Protein AF-A0A844NWM7-F1 (afdb_monomer)

Secondary structure (DSSP, 8-state):
---------S--SEE-HHHHHHHHTT-GGGHHHHHHH-S-SS---SS--STTHHHHHHHHHHHHHHHHTTSS-EEETTEEE--GGGTT-TTEEEEHHHHHHHHHHH-TT---TTTS-HHHHHS-TT--HHHHHHHHHHHH--

Structure (mmCIF, N/CA/C/O backbone):
data_AF-A0A844NWM7-F1
#
_entry.id   AF-A0A844NWM7-F1
#
loop_
_atom_site.group_PDB
_atom_site.id
_atom_site.type_symbol
_atom_site.label_atom_id
_atom_site.label_alt_id
_atom_site.label_comp_id
_atom_site.label_asym_id
_atom_site.label_entity_id
_atom_site.label_seq_id
_atom_site.pdbx_PDB_ins_code
_atom_site.Cartn_x
_atom_site.Cartn_y
_atom_site.Cartn_z
_atom_site.occupancy
_atom_site.B_iso_or_equiv
_atom_site.auth_seq_id
_atom_site.auth_comp_id
_atom_site.auth_asym_id
_atom_site.auth_atom_id
_atom_site.pdbx_PDB_model_num
ATOM 1 N N . MET A 1 1 ? -5.773 23.616 -23.349 1.00 40.94 1 MET A N 1
ATOM 2 C CA . MET A 1 1 ? -6.684 22.708 -22.620 1.00 40.94 1 MET A CA 1
ATOM 3 C C . MET A 1 1 ? -6.369 21.279 -23.025 1.00 40.94 1 MET A C 1
ATOM 5 O O . MET A 1 1 ? -6.814 20.881 -24.087 1.00 40.94 1 MET A O 1
ATOM 9 N N . HIS A 1 2 ? -5.594 20.533 -22.239 1.00 38.06 2 HIS A N 1
ATOM 10 C CA . HIS A 1 2 ? -5.500 19.069 -22.339 1.00 38.06 2 HIS A CA 1
ATOM 11 C C . HIS A 1 2 ? -5.519 18.531 -20.909 1.00 38.06 2 HIS A C 1
ATOM 13 O O . HIS A 1 2 ? -4.489 18.308 -20.280 1.00 38.06 2 HIS A O 1
ATOM 19 N N . GLU A 1 3 ? -6.726 18.431 -20.363 1.00 39.62 3 GLU A N 1
ATOM 20 C CA . GLU A 1 3 ? -6.974 17.770 -19.091 1.00 39.62 3 GLU A CA 1
ATOM 21 C C . GLU A 1 3 ? -7.033 16.266 -19.387 1.00 39.62 3 GLU A C 1
ATOM 23 O O . GLU A 1 3 ? -8.096 15.703 -19.636 1.00 39.62 3 GLU A O 1
ATOM 28 N N . ASN A 1 4 ? -5.867 15.614 -19.449 1.00 42.03 4 ASN A N 1
ATOM 29 C CA . ASN A 1 4 ? -5.801 14.154 -19.455 1.00 42.03 4 ASN A CA 1
ATOM 30 C C . ASN A 1 4 ? -6.190 13.679 -18.055 1.00 42.03 4 ASN A C 1
ATOM 32 O O . ASN A 1 4 ? -5.354 13.479 -17.171 1.00 42.03 4 ASN A O 1
ATOM 36 N N . LYS A 1 5 ? -7.497 13.563 -17.837 1.00 48.47 5 LYS A N 1
ATOM 37 C CA . LYS A 1 5 ? -8.069 12.952 -16.649 1.00 48.47 5 LYS A CA 1
ATOM 38 C C . LYS A 1 5 ? -7.779 11.454 -16.736 1.00 48.47 5 LYS A C 1
ATOM 40 O O . LYS A 1 5 ? -8.555 10.677 -17.280 1.00 48.47 5 LYS A O 1
ATOM 45 N N . ASN A 1 6 ? -6.602 11.054 -16.258 1.00 54.41 6 ASN A N 1
ATOM 46 C CA . ASN A 1 6 ? -6.332 9.663 -15.920 1.00 54.41 6 ASN A CA 1
ATOM 47 C C . ASN A 1 6 ? -7.282 9.289 -14.774 1.00 54.41 6 ASN A C 1
ATOM 49 O O . ASN A 1 6 ? -6.920 9.407 -13.604 1.00 54.41 6 ASN A O 1
ATOM 53 N N . ASP A 1 7 ? -8.504 8.864 -15.099 1.00 66.50 7 ASP A N 1
ATOM 54 C CA . ASP A 1 7 ? -9.472 8.308 -14.146 1.00 66.50 7 ASP A CA 1
ATOM 55 C C . ASP A 1 7 ? -9.053 6.876 -13.763 1.00 66.50 7 ASP A C 1
ATOM 57 O O . ASP A 1 7 ? -9.796 5.904 -13.897 1.00 66.50 7 ASP A O 1
ATOM 61 N N . ALA A 1 8 ? -7.811 6.724 -13.292 1.00 71.38 8 ALA A N 1
ATOM 62 C CA . ALA A 1 8 ? -7.383 5.493 -12.654 1.00 71.38 8 ALA A CA 1
ATOM 63 C C . ALA A 1 8 ? -8.275 5.268 -11.423 1.00 71.38 8 ALA A C 1
ATOM 65 O O . ALA A 1 8 ? -8.454 6.191 -10.616 1.00 71.38 8 ALA A O 1
ATOM 66 N N . PRO A 1 9 ? -8.831 4.058 -11.237 1.00 83.69 9 PRO A N 1
ATOM 67 C CA . PRO A 1 9 ? -9.704 3.801 -10.109 1.00 83.69 9 PRO A CA 1
ATOM 68 C C . PRO A 1 9 ? -8.940 4.050 -8.807 1.00 83.69 9 PRO A C 1
ATOM 70 O O . PRO A 1 9 ? -7.775 3.652 -8.645 1.00 83.69 9 PRO A O 1
ATOM 73 N N . THR A 1 10 ? -9.607 4.735 -7.874 1.00 88.56 10 THR A N 1
ATOM 74 C CA . THR A 1 10 ? -9.015 5.076 -6.578 1.00 88.56 10 THR A CA 1
ATOM 75 C C . THR A 1 10 ? -8.614 3.803 -5.838 1.00 88.56 10 THR A C 1
ATOM 77 O O . THR A 1 10 ? -7.488 3.718 -5.356 1.00 88.56 10 THR A O 1
ATOM 80 N N . SER A 1 11 ? -9.483 2.789 -5.826 1.00 95.06 11 SER A N 1
ATOM 81 C CA . SER A 1 11 ? -9.240 1.479 -5.223 1.00 95.06 11 SER A CA 1
ATOM 82 C C . SER A 1 11 ? -9.189 0.358 -6.269 1.00 95.06 11 SER A C 1
ATOM 84 O O . SER A 1 11 ? -9.820 0.421 -7.320 1.00 95.06 11 SER A O 1
ATOM 86 N N . LYS A 1 12 ? -8.426 -0.693 -5.964 1.00 96.38 12 LYS A N 1
ATOM 87 C CA . LYS A 1 12 ? -8.327 -1.953 -6.713 1.00 96.38 12 LYS A CA 1
ATOM 88 C C . LYS A 1 12 ? -8.510 -3.127 -5.746 1.00 96.38 12 LYS A C 1
ATOM 90 O O . LYS A 1 12 ? -8.458 -2.940 -4.530 1.00 96.38 12 LYS A O 1
ATOM 95 N N . VAL A 1 13 ? -8.694 -4.337 -6.275 1.00 97.50 13 VAL A N 1
ATOM 96 C CA . VAL A 1 13 ? -8.782 -5.580 -5.478 1.00 97.50 13 VAL A CA 1
ATOM 97 C C . VAL A 1 13 ? -7.417 -6.061 -4.965 1.00 97.50 13 VAL A C 1
ATOM 99 O O . VAL A 1 13 ? -7.334 -6.708 -3.919 1.00 97.50 13 VAL A O 1
ATOM 102 N N . PHE A 1 14 ? -6.342 -5.695 -5.660 1.00 97.75 14 PHE A N 1
ATOM 103 C CA . PHE A 1 14 ? -4.949 -5.870 -5.262 1.00 97.75 14 PHE A CA 1
ATOM 104 C C . PHE A 1 14 ? -4.090 -4.773 -5.902 1.00 97.75 14 PHE A C 1
ATOM 106 O O . PHE A 1 14 ? -4.529 -4.100 -6.836 1.00 97.75 14 PHE A O 1
ATOM 113 N N . TYR A 1 15 ? -2.874 -4.601 -5.397 1.00 97.44 15 TYR A N 1
ATOM 114 C CA . TYR A 1 15 ? -1.937 -3.568 -5.831 1.00 97.44 15 TYR A CA 1
ATOM 115 C C . TYR A 1 15 ? -0.535 -4.150 -5.940 1.00 97.44 15 TYR A C 1
ATOM 117 O O . TYR A 1 15 ? -0.157 -4.973 -5.107 1.00 97.44 15 TYR A O 1
ATOM 125 N N . ARG A 1 16 ? 0.267 -3.672 -6.894 1.00 96.06 16 ARG A N 1
ATOM 126 C CA . ARG A 1 16 ? 1.729 -3.772 -6.748 1.00 96.06 16 ARG A CA 1
ATOM 127 C C . ARG A 1 16 ? 2.174 -2.874 -5.583 1.00 96.06 16 ARG A C 1
ATOM 129 O O . ARG A 1 16 ? 1.530 -1.840 -5.382 1.00 96.06 16 ARG A O 1
ATOM 136 N N . PRO A 1 17 ? 3.256 -3.189 -4.843 1.00 96.75 17 PRO A N 1
ATOM 137 C CA . PRO A 1 17 ? 3.722 -2.352 -3.733 1.00 96.75 17 PRO A CA 1
ATOM 138 C C . PRO A 1 17 ? 3.832 -0.872 -4.104 1.00 96.75 17 PRO A C 1
ATOM 140 O O . PRO A 1 17 ? 3.248 -0.026 -3.435 1.00 96.75 17 PRO A O 1
ATOM 143 N N . ILE A 1 18 ? 4.449 -0.565 -5.249 1.00 95.25 18 ILE A N 1
ATOM 144 C CA . ILE A 1 18 ? 4.578 0.813 -5.731 1.00 95.25 18 ILE A CA 1
ATOM 145 C C . ILE A 1 18 ? 3.227 1.500 -5.995 1.00 95.25 18 ILE A C 1
ATOM 147 O O . ILE A 1 18 ? 3.053 2.673 -5.676 1.00 95.25 18 ILE A O 1
ATOM 151 N N . GLU A 1 19 ? 2.232 0.782 -6.517 1.00 95.81 19 GLU A N 1
ATOM 152 C CA . GLU A 1 19 ? 0.898 1.341 -6.769 1.00 95.81 19 GLU A CA 1
ATOM 153 C C . GLU A 1 19 ? 0.156 1.675 -5.471 1.00 95.81 19 GLU A C 1
ATOM 155 O O . GLU A 1 19 ? -0.596 2.656 -5.423 1.00 95.81 19 GLU A O 1
ATOM 160 N N . ALA A 1 20 ? 0.350 0.856 -4.434 1.00 97.50 20 ALA A N 1
ATOM 161 C CA . ALA A 1 20 ? -0.167 1.112 -3.096 1.00 97.50 20 ALA A CA 1
ATOM 162 C C . ALA A 1 20 ? 0.557 2.300 -2.449 1.00 97.50 20 ALA A C 1
ATOM 164 O O . ALA A 1 20 ? -0.111 3.176 -1.903 1.00 97.50 20 ALA A O 1
ATOM 165 N N . SER A 1 21 ? 1.885 2.392 -2.581 1.00 96.62 21 SER A N 1
ATOM 166 C CA . SER A 1 21 ? 2.676 3.525 -2.085 1.00 96.62 21 SER A CA 1
ATOM 167 C C . SER A 1 21 ? 2.260 4.851 -2.715 1.00 96.62 21 SER A C 1
ATOM 169 O O . SER A 1 21 ? 2.063 5.827 -1.999 1.00 96.62 21 SER A O 1
ATOM 171 N N . ILE A 1 22 ? 2.063 4.892 -4.039 1.00 95.31 22 ILE A N 1
ATOM 172 C CA . ILE A 1 22 ? 1.595 6.090 -4.756 1.00 95.31 22 ILE A CA 1
ATOM 173 C C . ILE A 1 22 ? 0.238 6.549 -4.209 1.00 95.31 22 ILE A C 1
ATOM 175 O O . ILE A 1 22 ? 0.027 7.739 -3.972 1.00 95.31 22 ILE A O 1
ATOM 179 N N . ARG A 1 23 ? -0.690 5.612 -3.975 1.00 96.69 23 ARG A N 1
ATOM 180 C CA . ARG A 1 23 ? -2.018 5.919 -3.422 1.00 96.69 23 ARG A CA 1
ATOM 181 C C . ARG A 1 23 ? -1.952 6.346 -1.957 1.00 96.69 23 ARG A C 1
ATOM 183 O O . ARG A 1 23 ? -2.681 7.256 -1.568 1.00 96.69 23 ARG A O 1
ATOM 190 N N . TRP A 1 24 ? -1.073 5.735 -1.167 1.00 97.00 24 TRP A N 1
ATOM 191 C CA . TRP A 1 24 ? -0.846 6.097 0.232 1.00 97.00 24 TRP A CA 1
ATOM 192 C C . TRP A 1 24 ? -0.246 7.503 0.353 1.00 97.00 24 TRP A C 1
ATOM 194 O O . TRP A 1 24 ? -0.781 8.332 1.086 1.00 97.00 24 TRP A O 1
ATOM 204 N N . ALA A 1 25 ? 0.759 7.826 -0.460 1.00 95.38 25 ALA A N 1
ATOM 205 C CA . ALA A 1 25 ? 1.374 9.151 -0.518 1.00 95.38 25 ALA A CA 1
ATOM 206 C C . ALA A 1 25 ? 0.473 10.223 -1.171 1.00 95.38 25 ALA A C 1
ATOM 208 O O . ALA A 1 25 ? 0.838 11.395 -1.222 1.00 95.38 25 ALA A O 1
ATOM 209 N N . GLY A 1 26 ? -0.712 9.866 -1.683 1.00 93.62 26 GLY A N 1
ATOM 210 C CA . GLY A 1 26 ? -1.619 10.810 -2.344 1.00 93.62 26 GLY A CA 1
ATOM 211 C C . GLY A 1 26 ? -1.108 11.315 -3.700 1.00 93.62 26 GLY A C 1
ATOM 212 O O . GLY A 1 26 ? -1.481 12.402 -4.134 1.00 93.62 26 GLY A O 1
ATOM 213 N N . LEU A 1 27 ? -0.271 10.530 -4.379 1.00 94.12 27 LEU A N 1
ATOM 214 C CA . LEU A 1 27 ? 0.408 10.886 -5.629 1.00 94.12 27 LEU A CA 1
ATOM 215 C C . LEU A 1 27 ? -0.240 10.265 -6.872 1.00 94.12 27 LEU A C 1
ATOM 217 O O . LEU A 1 27 ? 0.398 10.169 -7.914 1.00 94.12 27 LEU A O 1
ATOM 221 N N . LEU A 1 28 ? -1.516 9.871 -6.801 1.00 92.81 28 LEU A N 1
ATOM 222 C CA . LEU A 1 28 ? -2.212 9.193 -7.906 1.00 92.81 28 LEU A CA 1
ATOM 223 C C . LEU A 1 28 ? -2.160 9.983 -9.230 1.00 92.81 28 LEU A C 1
ATOM 225 O O . LEU A 1 28 ? -2.035 9.390 -10.295 1.00 92.81 28 LEU A O 1
ATOM 229 N N . ARG A 1 29 ? -2.166 11.323 -9.172 1.00 90.88 29 ARG A N 1
ATOM 230 C CA . ARG A 1 29 ? -2.028 12.193 -10.358 1.00 90.88 29 ARG A CA 1
ATOM 231 C C . ARG A 1 29 ? -0.678 12.056 -11.076 1.00 90.88 29 ARG A C 1
ATOM 233 O O . ARG A 1 29 ? -0.598 12.355 -12.260 1.00 90.88 29 ARG A O 1
ATOM 240 N N . TYR A 1 30 ? 0.354 11.595 -10.372 1.00 90.25 30 TYR A N 1
ATOM 241 C CA . TYR A 1 30 ? 1.716 11.410 -10.876 1.00 90.25 30 TYR A CA 1
ATOM 242 C C . TYR A 1 30 ? 2.036 9.934 -11.163 1.00 90.25 30 TYR A C 1
ATOM 244 O O . TYR A 1 30 ? 3.180 9.622 -11.480 1.00 90.25 30 TYR A O 1
ATOM 252 N N . GLU A 1 31 ? 1.053 9.022 -11.068 1.00 91.00 31 GLU A N 1
ATOM 253 C CA . GLU A 1 31 ? 1.268 7.568 -11.170 1.00 91.00 31 GLU A CA 1
ATOM 254 C C . GLU A 1 31 ? 2.047 7.191 -12.437 1.00 91.00 31 GLU 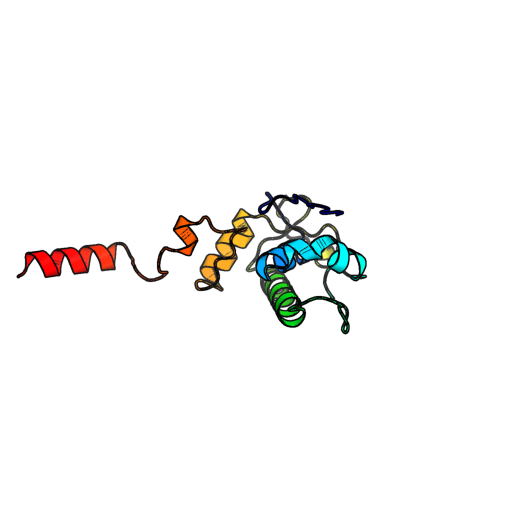A C 1
ATOM 256 O O . GLU A 1 31 ? 3.050 6.493 -12.347 1.00 91.00 31 GLU A O 1
ATOM 261 N N . GLN A 1 32 ? 1.655 7.709 -13.604 1.00 90.12 32 GLN A N 1
ATOM 262 C CA . GLN A 1 32 ? 2.331 7.401 -14.871 1.00 90.12 32 GLN A CA 1
ATOM 263 C C . GLN A 1 32 ? 3.782 7.893 -14.920 1.00 90.12 32 GLN A C 1
ATOM 265 O O . GLN A 1 32 ? 4.652 7.149 -15.362 1.00 90.12 32 GLN A O 1
ATOM 270 N N . VAL A 1 33 ? 4.050 9.114 -14.446 1.00 89.75 33 VAL A N 1
ATOM 271 C CA . VAL A 1 33 ? 5.406 9.689 -14.430 1.00 89.75 33 VAL A CA 1
ATOM 272 C C . VAL A 1 33 ? 6.303 8.878 -13.498 1.00 89.75 33 VAL A C 1
ATOM 274 O O . VAL A 1 33 ? 7.377 8.446 -13.898 1.00 89.75 33 VAL A O 1
ATOM 277 N N . ILE A 1 34 ? 5.818 8.579 -12.290 1.00 90.75 34 ILE A N 1
ATOM 278 C CA . ILE A 1 34 ? 6.550 7.773 -11.308 1.00 90.75 34 ILE A CA 1
ATOM 279 C C . ILE A 1 34 ? 6.839 6.377 -11.870 1.00 90.75 34 ILE A C 1
ATOM 281 O O . ILE A 1 34 ? 7.978 5.922 -11.811 1.00 90.75 34 ILE A O 1
ATOM 285 N N . LEU A 1 35 ? 5.835 5.701 -12.439 1.00 90.25 35 LEU A N 1
ATOM 286 C CA . LEU A 1 35 ? 6.001 4.359 -13.002 1.00 90.25 35 LEU A CA 1
ATOM 287 C C . LEU A 1 35 ? 6.957 4.329 -14.205 1.00 90.25 35 LEU A C 1
ATOM 289 O O . LEU A 1 35 ? 7.616 3.316 -14.415 1.00 90.25 35 LEU A O 1
ATOM 293 N N . ALA A 1 36 ? 7.055 5.413 -14.977 1.00 89.19 36 ALA A N 1
ATOM 294 C CA . ALA A 1 36 ? 8.007 5.521 -16.081 1.00 89.19 36 ALA A CA 1
ATOM 295 C C . ALA A 1 36 ? 9.454 5.750 -15.606 1.00 89.19 36 ALA A C 1
ATOM 297 O O . ALA A 1 36 ? 10.393 5.395 -16.313 1.00 89.19 36 ALA A O 1
ATOM 298 N N . SER A 1 37 ? 9.648 6.334 -14.419 1.00 86.81 37 SER A N 1
ATOM 299 C CA . SER A 1 37 ? 10.976 6.638 -13.867 1.00 86.81 37 SER A CA 1
ATOM 300 C C . SER A 1 37 ? 11.595 5.505 -13.044 1.00 86.81 37 SER A C 1
ATOM 302 O O . SER A 1 37 ? 12.770 5.585 -12.691 1.00 86.81 37 SER A O 1
ATOM 304 N N . ILE A 1 38 ? 10.835 4.465 -12.694 1.00 86.56 38 ILE A N 1
ATOM 305 C CA . ILE A 1 38 ? 11.338 3.349 -11.885 1.00 86.56 38 ILE A CA 1
ATOM 306 C C . ILE A 1 38 ? 11.883 2.222 -12.767 1.00 86.56 38 ILE A C 1
ATOM 308 O O . ILE A 1 38 ? 11.203 1.705 -13.647 1.00 86.56 38 ILE A O 1
ATOM 312 N N . SER A 1 39 ? 13.102 1.773 -12.471 1.00 82.50 39 SER A N 1
ATOM 313 C CA . SER A 1 39 ? 13.698 0.585 -13.107 1.00 82.50 39 SER A CA 1
ATOM 314 C C . SER A 1 39 ? 13.535 -0.682 -12.261 1.00 82.50 39 SER A C 1
ATOM 316 O O . SER A 1 39 ? 13.834 -1.781 -12.716 1.00 82.50 39 SER A O 1
ATOM 318 N N . SER A 1 40 ? 13.099 -0.537 -11.006 1.00 83.06 40 SER A N 1
ATOM 319 C CA . SER A 1 40 ? 12.913 -1.628 -10.052 1.00 83.06 40 SER A CA 1
ATOM 320 C C . SER A 1 40 ? 11.623 -1.415 -9.255 1.00 83.06 40 SER A C 1
ATOM 322 O O . SER A 1 40 ? 11.379 -0.298 -8.799 1.00 83.06 40 SER A O 1
ATOM 324 N N . PRO A 1 41 ? 10.822 -2.471 -9.017 1.00 74.25 41 PRO A N 1
ATOM 325 C CA . PRO A 1 41 ? 9.611 -2.376 -8.199 1.00 74.25 41 PRO A CA 1
ATOM 326 C C . PRO A 1 41 ? 9.909 -2.104 -6.716 1.00 74.25 41 PRO A C 1
ATOM 328 O O . PRO A 1 41 ? 9.021 -1.657 -5.991 1.00 74.25 41 PRO A O 1
ATOM 331 N N . ARG A 1 42 ? 11.145 -2.366 -6.267 1.00 80.88 42 ARG A N 1
ATOM 332 C CA . ARG A 1 42 ? 11.564 -2.257 -4.864 1.00 80.88 42 ARG A CA 1
ATOM 333 C C . ARG A 1 42 ? 12.371 -1.001 -4.564 1.00 80.88 42 ARG A C 1
ATOM 335 O O . ARG A 1 42 ? 12.235 -0.427 -3.488 1.00 80.88 42 ARG A O 1
ATOM 342 N N . ARG A 1 43 ? 13.234 -0.579 -5.492 1.00 79.88 43 ARG A N 1
ATOM 343 C CA . ARG A 1 43 ? 14.137 0.559 -5.283 1.00 79.88 43 ARG A CA 1
ATOM 344 C C . ARG A 1 43 ? 13.716 1.747 -6.128 1.00 79.88 43 ARG A C 1
ATOM 346 O O . ARG A 1 43 ? 13.890 1.746 -7.344 1.00 79.88 43 ARG A O 1
ATOM 353 N N . LEU A 1 44 ? 13.210 2.774 -5.451 1.00 84.25 44 LEU A N 1
ATOM 354 C CA . LEU A 1 44 ? 12.959 4.069 -6.068 1.00 84.25 44 LEU A CA 1
ATOM 355 C C . LEU A 1 44 ? 14.286 4.773 -6.394 1.00 84.25 44 LEU A C 1
ATOM 357 O O . LEU A 1 44 ? 15.178 4.775 -5.532 1.00 84.25 44 LEU A O 1
ATOM 361 N N . PRO A 1 45 ? 14.401 5.415 -7.573 1.00 83.06 45 PRO A N 1
ATOM 362 C CA . PRO A 1 45 ? 15.540 6.258 -7.928 1.00 83.06 45 PRO A CA 1
ATOM 363 C C . PRO A 1 45 ? 15.845 7.291 -6.844 1.00 83.06 45 PRO A C 1
ATOM 365 O O . PRO A 1 45 ? 14.944 7.737 -6.132 1.00 83.06 45 PRO A O 1
ATOM 368 N N . GLN A 1 46 ? 17.112 7.683 -6.709 1.00 77.31 46 GLN A N 1
ATOM 369 C CA . GLN A 1 46 ? 17.514 8.695 -5.728 1.00 77.31 46 GLN A CA 1
ATOM 370 C C . GLN A 1 46 ? 16.966 10.081 -6.097 1.00 77.31 46 GLN A C 1
ATOM 372 O O . GLN A 1 46 ? 16.434 10.773 -5.236 1.00 77.31 46 GLN A O 1
ATOM 377 N N . SER A 1 47 ? 17.027 10.440 -7.382 1.00 78.31 47 SER A N 1
ATOM 378 C CA . SER A 1 47 ? 16.377 11.621 -7.951 1.00 78.31 47 SER A CA 1
ATOM 379 C C . SER A 1 47 ? 15.090 11.199 -8.661 1.00 78.31 47 SER A C 1
ATOM 381 O O . SER A 1 47 ? 15.133 10.690 -9.783 1.00 78.31 47 SER A O 1
ATOM 383 N N . LEU A 1 48 ? 13.950 11.372 -8.000 1.00 80.88 48 LEU A N 1
ATOM 384 C CA . LEU A 1 48 ? 12.636 11.188 -8.610 1.00 80.88 48 LEU A CA 1
ATOM 385 C C . LEU A 1 48 ? 12.002 12.572 -8.774 1.00 80.88 48 LEU A C 1
ATOM 387 O O . LEU A 1 48 ? 11.971 13.348 -7.822 1.00 80.88 48 LEU A O 1
ATOM 391 N N . ASP A 1 49 ? 11.531 12.887 -9.977 1.00 76.12 49 ASP A N 1
ATOM 392 C CA . ASP A 1 49 ? 10.898 14.175 -10.271 1.00 76.12 49 ASP A CA 1
ATOM 393 C C . ASP A 1 49 ? 9.410 14.119 -9.900 1.00 76.12 49 ASP A C 1
ATOM 395 O O . ASP A 1 49 ? 8.527 13.896 -10.731 1.00 76.12 49 ASP A O 1
ATOM 399 N N . CYS A 1 50 ? 9.136 14.185 -8.597 1.00 77.94 50 CYS A N 1
ATOM 400 C CA . CYS A 1 50 ? 7.785 14.138 -8.057 1.00 77.94 50 CYS A CA 1
ATOM 401 C C . CYS A 1 50 ? 7.643 15.021 -6.807 1.00 77.94 50 CYS A C 1
ATOM 403 O O . CYS A 1 50 ? 8.585 15.181 -6.027 1.00 77.94 50 CYS A O 1
ATOM 405 N N . PRO A 1 51 ? 6.457 15.590 -6.542 1.00 81.44 51 PRO A N 1
ATOM 406 C CA . PRO A 1 51 ? 6.201 16.144 -5.223 1.00 81.44 51 PRO A CA 1
ATOM 407 C C . PRO A 1 51 ? 6.166 15.004 -4.193 1.00 81.44 51 PRO A C 1
ATOM 409 O O . PRO A 1 51 ? 5.658 13.923 -4.481 1.00 81.44 51 PRO A O 1
ATOM 412 N N . ARG A 1 52 ? 6.658 15.256 -2.972 1.00 85.19 52 ARG A N 1
ATOM 413 C CA . ARG A 1 52 ? 6.585 14.313 -1.833 1.00 85.19 52 ARG A CA 1
ATOM 414 C C . ARG A 1 52 ? 7.307 12.970 -2.062 1.00 85.19 52 ARG A C 1
ATOM 416 O O . ARG A 1 52 ? 6.877 11.940 -1.541 1.00 85.19 52 ARG A O 1
ATOM 423 N N . CYS A 1 53 ? 8.409 12.954 -2.817 1.00 86.94 53 CYS A N 1
ATOM 424 C CA . CYS A 1 53 ? 9.128 11.705 -3.099 1.00 86.94 53 CYS A CA 1
ATOM 425 C C . CYS A 1 53 ? 9.659 10.991 -1.838 1.00 86.94 53 CYS A C 1
ATOM 427 O O . CYS A 1 53 ? 9.714 9.761 -1.825 1.00 86.94 53 CYS A O 1
ATOM 429 N N . ASP A 1 54 ? 9.970 11.721 -0.763 1.00 90.62 54 ASP A N 1
ATOM 430 C CA . ASP A 1 54 ? 10.371 11.118 0.517 1.00 90.62 54 ASP A CA 1
ATOM 431 C C . ASP A 1 54 ? 9.232 10.317 1.162 1.00 90.62 54 ASP A C 1
ATOM 433 O O . ASP A 1 54 ? 9.446 9.206 1.644 1.00 90.62 54 ASP A O 1
ATOM 437 N N . GLU A 1 55 ? 7.991 10.812 1.109 1.00 93.25 55 GLU A N 1
ATOM 438 C CA . GLU A 1 55 ? 6.832 10.061 1.609 1.00 93.25 55 GLU A CA 1
ATOM 439 C C . GLU A 1 55 ? 6.513 8.852 0.736 1.00 93.25 55 GLU A C 1
ATOM 441 O O . GLU A 1 55 ? 6.155 7.799 1.263 1.00 93.25 55 GLU A O 1
ATOM 446 N N . LEU A 1 56 ? 6.679 8.961 -0.586 1.00 94.00 56 LEU A N 1
ATOM 447 C CA . LEU A 1 56 ? 6.560 7.813 -1.484 1.00 94.00 56 LEU A CA 1
ATOM 448 C C . LEU A 1 56 ? 7.582 6.722 -1.132 1.00 94.00 56 LEU A C 1
ATOM 450 O O . LEU A 1 56 ? 7.230 5.537 -1.095 1.00 94.00 56 LEU A O 1
ATOM 454 N N . ARG A 1 57 ? 8.832 7.116 -0.859 1.00 92.75 57 ARG A N 1
ATOM 455 C CA . ARG A 1 57 ? 9.895 6.207 -0.424 1.00 92.75 57 ARG A CA 1
ATOM 456 C C . ARG A 1 57 ? 9.546 5.548 0.898 1.00 92.75 57 ARG A C 1
ATOM 458 O O . ARG A 1 57 ? 9.514 4.323 0.951 1.00 92.75 57 ARG A O 1
ATOM 465 N N . LEU A 1 58 ? 9.155 6.332 1.896 1.00 94.31 58 LEU A N 1
ATOM 466 C CA . LEU A 1 58 ? 8.764 5.819 3.204 1.00 94.31 58 LEU A CA 1
ATOM 467 C C . LEU A 1 58 ? 7.576 4.846 3.125 1.00 94.31 58 LEU A C 1
ATOM 469 O O . LEU A 1 58 ? 7.595 3.794 3.759 1.00 94.31 58 LEU A O 1
ATOM 473 N N . CYS A 1 59 ? 6.542 5.157 2.334 1.00 96.06 59 CYS A N 1
ATOM 474 C CA . CYS A 1 59 ? 5.405 4.250 2.131 1.00 96.06 59 CYS A CA 1
ATOM 475 C C . CYS A 1 59 ? 5.843 2.933 1.477 1.00 96.06 59 CYS A C 1
ATOM 477 O O . CYS A 1 59 ? 5.373 1.864 1.861 1.00 96.06 59 CYS A O 1
ATOM 479 N N . THR A 1 60 ? 6.764 3.006 0.514 1.00 95.56 60 THR A N 1
ATOM 480 C CA . THR A 1 60 ? 7.308 1.830 -0.178 1.00 95.56 60 THR A CA 1
ATOM 481 C C . THR A 1 60 ? 8.125 0.963 0.768 1.00 95.56 60 THR A C 1
ATOM 483 O O . THR A 1 60 ? 7.887 -0.240 0.845 1.00 95.56 60 THR A O 1
ATOM 486 N N . GLU A 1 61 ? 9.025 1.572 1.536 1.00 95.56 61 GLU A N 1
ATOM 487 C CA . GLU A 1 61 ? 9.839 0.887 2.541 1.00 95.56 61 GLU A CA 1
ATOM 488 C C . GLU A 1 61 ? 8.968 0.186 3.583 1.00 95.56 61 GLU A C 1
ATOM 490 O O . GLU A 1 61 ? 9.180 -0.993 3.835 1.00 95.56 61 GLU A O 1
ATOM 495 N N . ARG A 1 62 ? 7.924 0.846 4.100 1.00 97.62 62 ARG A N 1
ATOM 496 C CA . 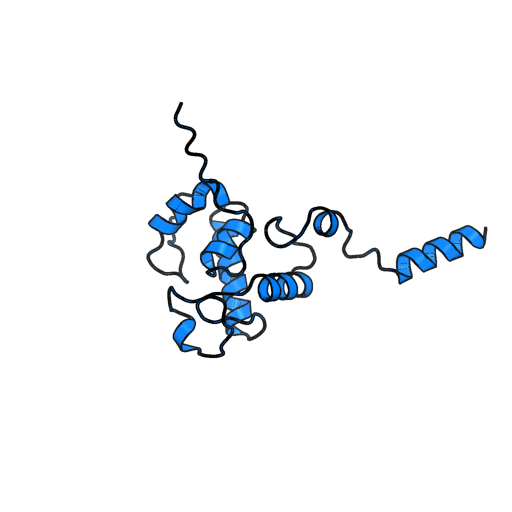ARG A 1 62 ? 6.980 0.243 5.057 1.00 97.62 62 ARG A CA 1
ATOM 497 C C . ARG A 1 62 ? 6.240 -0.968 4.494 1.00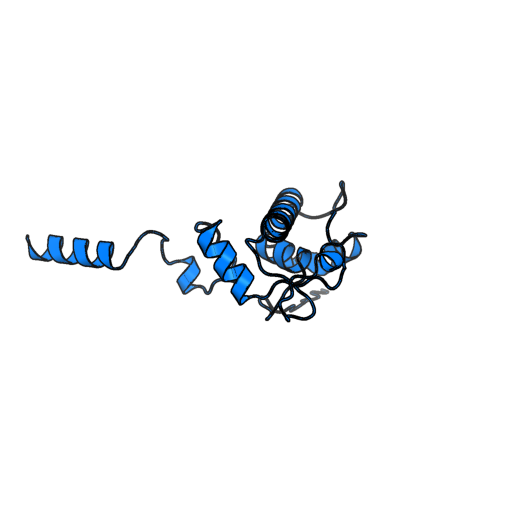 97.62 62 ARG A C 1
ATOM 499 O O . ARG A 1 62 ? 6.094 -1.967 5.187 1.00 97.62 62 ARG A O 1
ATOM 506 N N . ILE A 1 63 ? 5.761 -0.895 3.249 1.00 97.69 63 ILE A N 1
ATOM 507 C CA . ILE A 1 63 ? 5.075 -2.035 2.617 1.00 97.69 63 ILE A CA 1
ATOM 508 C C . ILE A 1 63 ? 6.035 -3.218 2.469 1.00 97.69 63 ILE A C 1
ATOM 510 O O . ILE A 1 63 ? 5.660 -4.348 2.777 1.00 97.69 63 ILE A O 1
ATOM 514 N N . PHE A 1 64 ? 7.268 -2.975 2.014 1.00 96.50 64 PHE A N 1
ATOM 515 C CA . PHE A 1 64 ? 8.264 -4.039 1.892 1.00 96.50 64 PHE A CA 1
ATOM 516 C C . PHE A 1 64 ? 8.707 -4.584 3.248 1.00 96.50 64 PHE A C 1
ATOM 518 O O . PHE A 1 64 ? 8.880 -5.791 3.364 1.00 96.50 64 PHE A O 1
ATOM 525 N N . ASP A 1 65 ? 8.851 -3.738 4.262 1.00 97.38 65 ASP A N 1
ATOM 526 C CA . ASP A 1 65 ? 9.160 -4.158 5.627 1.00 97.38 65 ASP A CA 1
ATOM 527 C C . ASP A 1 65 ? 8.080 -5.105 6.175 1.00 97.38 65 ASP A C 1
ATOM 529 O O . ASP A 1 65 ? 8.396 -6.216 6.599 1.00 97.38 65 ASP A O 1
ATOM 533 N N . GLY A 1 66 ? 6.797 -4.753 6.029 1.00 97.75 66 GLY A N 1
ATOM 534 C CA . GLY A 1 66 ? 5.687 -5.632 6.416 1.00 97.75 66 GLY A CA 1
ATOM 535 C C . GLY A 1 66 ? 5.671 -6.962 5.648 1.00 97.75 66 GLY A C 1
ATOM 536 O O . GLY A 1 66 ? 5.367 -8.008 6.219 1.00 97.75 66 GLY A O 1
ATOM 537 N N . ILE A 1 67 ? 6.029 -6.954 4.359 1.00 96.88 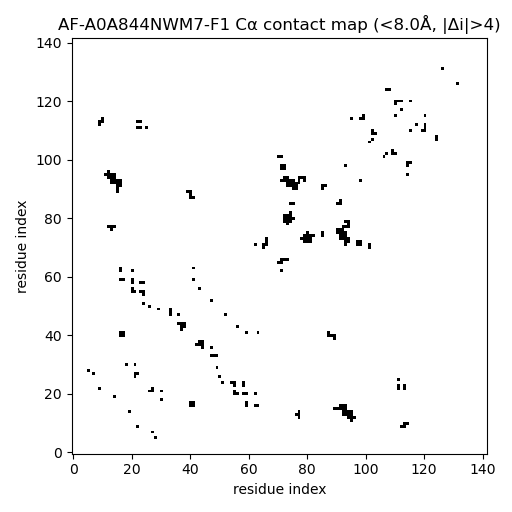67 ILE A N 1
ATOM 538 C CA . ILE A 1 67 ? 6.161 -8.174 3.542 1.00 96.88 67 ILE A CA 1
ATOM 539 C C . ILE A 1 67 ? 7.313 -9.054 4.047 1.00 96.88 67 ILE A C 1
ATOM 541 O O . ILE A 1 67 ? 7.135 -10.257 4.238 1.00 96.88 67 ILE A O 1
ATOM 545 N N . LEU A 1 68 ? 8.490 -8.462 4.261 1.00 95.88 68 LEU A N 1
ATOM 546 C CA . LEU A 1 68 ? 9.720 -9.167 4.632 1.00 95.88 68 LEU A CA 1
ATOM 547 C C . LEU A 1 68 ? 9.652 -9.758 6.042 1.00 95.88 68 LEU A C 1
ATOM 549 O O . LEU A 1 68 ? 10.202 -10.833 6.270 1.00 95.88 68 LEU A O 1
ATOM 553 N N . ASN A 1 69 ? 8.940 -9.098 6.956 1.00 96.88 69 ASN A N 1
ATOM 554 C CA . ASN A 1 69 ? 8.721 -9.579 8.321 1.00 96.88 69 ASN A CA 1
ATOM 555 C C . ASN A 1 69 ? 7.478 -10.482 8.458 1.00 96.88 69 ASN A C 1
ATOM 557 O O . ASN A 1 69 ? 7.158 -10.935 9.554 1.00 96.88 69 ASN A O 1
ATOM 561 N N . GLY A 1 70 ? 6.780 -10.783 7.355 1.00 95.81 70 GLY A N 1
ATOM 562 C CA . GLY A 1 70 ? 5.646 -11.715 7.340 1.00 95.81 70 GLY A CA 1
ATOM 563 C C . GLY A 1 70 ? 4.335 -11.160 7.912 1.00 95.81 70 GLY A C 1
ATOM 564 O O . GLY A 1 70 ? 3.397 -11.925 8.134 1.00 95.81 70 GLY A O 1
ATOM 565 N N . GLU A 1 71 ? 4.246 -9.848 8.124 1.00 97.56 71 GLU A N 1
ATOM 566 C CA . GLU A 1 71 ? 3.064 -9.157 8.652 1.00 97.56 71 GLU A CA 1
ATOM 567 C C . GLU A 1 71 ? 2.031 -8.849 7.560 1.00 97.56 71 GLU A C 1
ATOM 569 O O . GLU A 1 71 ? 0.823 -8.874 7.807 1.00 97.56 71 GLU A O 1
ATOM 574 N N . LEU A 1 72 ? 2.502 -8.553 6.343 1.00 98.06 72 LEU A N 1
ATOM 575 C CA . LEU A 1 72 ? 1.674 -8.217 5.188 1.00 98.06 72 LEU A CA 1
ATOM 576 C C . LEU A 1 72 ? 1.688 -9.365 4.164 1.00 98.06 72 LEU A C 1
ATOM 578 O O . LEU A 1 72 ? 2.679 -9.545 3.451 1.00 98.06 72 LEU A O 1
ATOM 582 N N . PRO A 1 73 ? 0.583 -10.126 4.033 1.00 97.75 73 PRO A N 1
ATOM 583 C CA . PRO A 1 73 ? 0.466 -11.168 3.022 1.00 97.75 73 PRO A CA 1
ATOM 584 C C . PRO A 1 73 ? 0.616 -10.627 1.595 1.00 97.75 73 PRO A C 1
ATOM 586 O O . PRO A 1 73 ? 0.027 -9.607 1.229 1.00 97.75 73 PRO A O 1
ATOM 589 N N . PHE A 1 74 ? 1.346 -11.367 0.763 1.00 97.94 74 PHE A N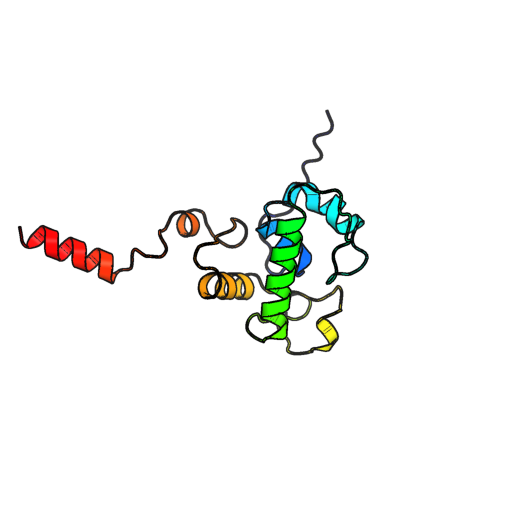 1
ATOM 590 C CA . PHE A 1 74 ? 1.618 -11.012 -0.628 1.00 97.94 74 PHE A CA 1
ATOM 591 C C . PHE A 1 74 ? 1.466 -12.217 -1.560 1.00 97.94 74 PHE A C 1
ATOM 593 O O . PHE A 1 74 ? 1.261 -13.350 -1.130 1.00 97.94 74 PHE A O 1
ATOM 600 N N . GLY A 1 75 ? 1.534 -11.981 -2.862 1.00 97.00 75 GLY A N 1
ATOM 601 C CA . GLY A 1 75 ? 1.550 -13.035 -3.866 1.00 97.00 75 GLY A CA 1
ATOM 602 C C . GLY A 1 75 ? 1.516 -12.464 -5.271 1.00 97.00 75 GLY A C 1
ATOM 603 O O . GLY A 1 75 ? 2.112 -11.421 -5.524 1.00 97.00 75 GLY A O 1
ATOM 604 N N . ARG A 1 76 ? 0.816 -13.122 -6.192 1.00 96.31 76 ARG A N 1
ATOM 605 C CA . ARG A 1 76 ? 0.775 -12.742 -7.610 1.00 96.31 76 ARG A CA 1
ATOM 606 C C . ARG A 1 76 ? -0.667 -12.660 -8.089 1.00 96.31 76 ARG A C 1
ATOM 608 O O . ARG A 1 76 ? -1.469 -13.536 -7.778 1.00 96.31 76 ARG A O 1
ATOM 615 N N . ASN A 1 77 ? -0.990 -11.622 -8.863 1.00 92.44 77 ASN A N 1
ATOM 616 C CA . ASN A 1 77 ? -2.315 -11.425 -9.465 1.00 92.44 77 ASN A CA 1
ATOM 617 C C . ASN A 1 77 ? -3.475 -11.538 -8.454 1.00 92.44 77 ASN A C 1
ATOM 619 O O . ASN A 1 77 ? -4.539 -12.070 -8.765 1.00 92.44 77 ASN A O 1
ATOM 623 N N . GLY A 1 78 ? -3.260 -11.071 -7.218 1.00 91.12 78 GLY A N 1
ATOM 624 C CA . GLY A 1 78 ? -4.268 -11.112 -6.155 1.00 91.12 78 GLY A CA 1
ATOM 625 C C . GLY A 1 78 ? -4.447 -12.464 -5.459 1.00 91.12 78 GLY A C 1
ATOM 626 O O . GLY A 1 78 ? -5.273 -12.556 -4.550 1.00 91.12 78 GLY A O 1
ATOM 627 N N . ILE A 1 79 ? -3.677 -13.487 -5.831 1.00 96.12 79 ILE A N 1
ATOM 628 C CA . ILE A 1 79 ? -3.621 -14.769 -5.128 1.00 96.12 79 ILE A CA 1
ATOM 629 C C . ILE A 1 79 ? -2.475 -14.699 -4.123 1.00 96.12 79 ILE A C 1
ATOM 631 O O . ILE A 1 79 ? -1.315 -14.548 -4.506 1.00 96.12 79 ILE A O 1
ATOM 635 N N . THR A 1 80 ? -2.803 -14.792 -2.835 1.00 96.50 80 THR A N 1
ATOM 636 C CA . THR A 1 80 ? -1.812 -14.817 -1.754 1.00 96.50 80 THR A CA 1
ATOM 637 C C . THR A 1 80 ? -0.994 -16.105 -1.829 1.00 96.50 80 THR A C 1
ATOM 639 O O . THR A 1 80 ? -1.549 -17.198 -1.931 1.00 96.50 80 THR A O 1
ATOM 642 N N . THR A 1 81 ? 0.325 -15.979 -1.743 1.00 93.62 81 THR A N 1
ATOM 643 C CA . THR A 1 81 ? 1.280 -17.095 -1.722 1.00 93.62 81 THR A CA 1
ATOM 644 C C . THR A 1 81 ? 2.337 -16.823 -0.647 1.00 93.62 81 THR A C 1
ATOM 646 O O . THR A 1 81 ? 2.306 -15.783 0.003 1.00 93.62 81 THR A O 1
ATOM 649 N N . ARG A 1 82 ? 3.277 -17.745 -0.430 1.00 85.19 82 ARG A N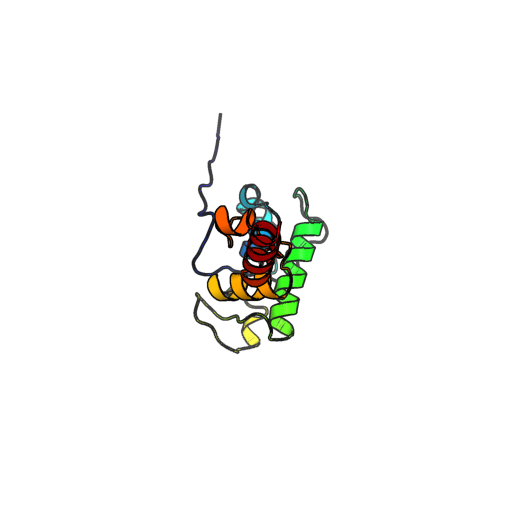 1
ATOM 650 C CA . ARG A 1 82 ? 4.442 -17.514 0.447 1.00 85.19 82 ARG A CA 1
ATOM 651 C C . ARG A 1 82 ? 5.765 -17.673 -0.299 1.00 85.19 82 ARG A C 1
ATOM 653 O O . ARG A 1 82 ? 6.780 -18.001 0.303 1.00 85.19 82 ARG A O 1
ATOM 660 N N . ASP A 1 83 ? 5.731 -17.496 -1.616 1.00 92.38 83 ASP A N 1
ATOM 661 C CA . ASP A 1 83 ? 6.910 -17.654 -2.456 1.00 92.38 83 ASP A CA 1
ATOM 662 C C . ASP A 1 83 ? 7.804 -16.413 -2.351 1.00 92.38 83 ASP A C 1
ATOM 664 O O . ASP A 1 83 ? 7.497 -15.359 -2.909 1.00 92.38 83 ASP A O 1
ATOM 668 N N . SER A 1 84 ? 8.918 -16.536 -1.630 1.00 90.12 84 SER A N 1
ATOM 669 C CA . SER A 1 84 ? 9.888 -15.454 -1.454 1.00 90.12 84 SER A CA 1
ATOM 670 C C . SER A 1 84 ? 10.551 -15.023 -2.765 1.00 90.12 84 SER A C 1
ATOM 672 O O . SER A 1 84 ? 11.002 -13.882 -2.853 1.00 90.12 84 SER A O 1
ATOM 674 N N . ALA A 1 85 ? 10.540 -15.857 -3.814 1.00 90.88 85 ALA A N 1
ATOM 675 C CA . ALA A 1 85 ? 11.039 -15.471 -5.134 1.00 90.88 85 ALA A CA 1
ATOM 676 C C . ALA A 1 85 ? 10.223 -14.325 -5.764 1.00 90.88 85 ALA A C 1
ATOM 678 O O . ALA A 1 85 ? 10.706 -13.636 -6.664 1.00 90.88 85 ALA A O 1
ATOM 679 N N . LEU A 1 86 ? 9.000 -14.075 -5.280 1.00 92.19 86 LEU A N 1
ATOM 680 C CA . LEU A 1 86 ? 8.178 -12.953 -5.731 1.00 92.19 86 LEU A CA 1
ATOM 681 C C . LEU A 1 86 ? 8.623 -11.600 -5.176 1.00 92.19 86 LEU A C 1
ATOM 683 O O . LEU A 1 86 ? 8.214 -10.587 -5.731 1.00 92.19 86 LEU A O 1
ATOM 687 N N . ILE A 1 87 ? 9.434 -11.544 -4.116 1.00 91.75 87 ILE A N 1
ATOM 688 C CA . ILE A 1 87 ? 9.743 -10.286 -3.412 1.00 91.75 87 ILE A CA 1
ATOM 689 C C . ILE A 1 87 ? 10.379 -9.244 -4.343 1.00 91.75 87 ILE A C 1
ATOM 691 O O . ILE A 1 87 ? 10.052 -8.061 -4.260 1.00 91.75 87 ILE A O 1
ATOM 695 N N . ASP A 1 88 ? 11.241 -9.679 -5.261 1.00 88.69 88 ASP A N 1
ATOM 696 C CA . ASP A 1 88 ? 11.887 -8.797 -6.238 1.00 88.69 88 ASP A CA 1
ATOM 697 C C . ASP A 1 88 ? 11.199 -8.836 -7.624 1.00 88.69 88 ASP A C 1
ATOM 699 O O . ASP A 1 88 ? 11.658 -8.201 -8.575 1.00 88.69 88 ASP A O 1
ATOM 703 N N . SER A 1 89 ? 10.076 -9.555 -7.751 1.00 91.56 89 SER A N 1
ATOM 704 C CA . SER A 1 89 ? 9.319 -9.692 -8.999 1.00 91.56 89 SER A CA 1
ATOM 705 C C . SER A 1 89 ? 8.421 -8.472 -9.259 1.00 91.56 89 SER A C 1
ATOM 707 O O . SER A 1 89 ? 7.753 -7.986 -8.343 1.00 91.56 89 SER A O 1
ATOM 709 N N . PRO A 1 90 ? 8.303 -7.998 -10.515 1.00 89.81 90 PRO A N 1
ATOM 710 C CA . PRO A 1 90 ? 7.329 -6.963 -10.874 1.00 89.81 90 PRO A CA 1
ATOM 711 C C . PRO A 1 90 ? 5.868 -7.424 -10.731 1.00 89.81 90 PRO A C 1
ATOM 713 O O . PRO A 1 90 ? 4.973 -6.579 -10.654 1.00 89.81 90 PRO A O 1
ATOM 716 N N . ASP A 1 91 ? 5.631 -8.738 -10.660 1.00 92.38 91 ASP A N 1
ATOM 717 C CA . ASP A 1 91 ? 4.302 -9.341 -10.509 1.00 92.38 91 ASP A CA 1
ATOM 718 C C . ASP A 1 91 ? 3.853 -9.445 -9.042 1.00 92.38 91 ASP A C 1
ATOM 720 O O . ASP A 1 91 ? 2.774 -9.977 -8.757 1.00 92.38 91 ASP A O 1
ATOM 724 N N . LEU A 1 92 ? 4.683 -8.976 -8.103 1.00 95.88 92 LEU A N 1
ATOM 725 C CA . LEU A 1 92 ? 4.363 -8.935 -6.683 1.00 95.88 92 LEU A CA 1
ATOM 726 C C . LEU A 1 92 ? 3.114 -8.087 -6.451 1.00 95.88 92 LEU A C 1
ATOM 728 O O . LEU A 1 92 ? 3.043 -6.919 -6.835 1.00 95.88 92 LEU A O 1
ATOM 732 N N . THR A 1 93 ? 2.136 -8.666 -5.766 1.00 97.44 93 THR A N 1
ATOM 733 C CA . THR A 1 93 ? 0.881 -8.008 -5.416 1.00 97.44 93 THR A CA 1
ATOM 734 C C . THR A 1 93 ? 0.530 -8.209 -3.950 1.00 97.44 93 THR A C 1
ATOM 736 O O . THR A 1 93 ? 0.792 -9.260 -3.368 1.00 97.44 93 THR A O 1
ATOM 739 N N . VAL A 1 94 ? -0.124 -7.205 -3.373 1.00 97.94 94 VAL A N 1
ATOM 740 C CA . VAL A 1 94 ? -0.775 -7.253 -2.062 1.00 97.94 94 VAL A CA 1
ATOM 741 C C . VAL A 1 94 ? -2.273 -7.054 -2.254 1.00 97.94 94 VAL A C 1
ATOM 743 O O . VAL A 1 94 ? -2.709 -6.168 -2.997 1.00 97.94 94 VAL A O 1
ATOM 746 N N . ARG A 1 95 ? -3.095 -7.890 -1.618 1.00 98.38 95 ARG A N 1
ATOM 747 C CA . ARG A 1 95 ? -4.554 -7.757 -1.717 1.00 98.38 95 ARG A CA 1
ATOM 748 C C . ARG A 1 95 ? -5.015 -6.522 -0.960 1.00 98.38 95 ARG A C 1
ATOM 750 O O . ARG A 1 95 ? -4.490 -6.197 0.100 1.00 98.38 95 ARG A O 1
ATOM 757 N N . HIS A 1 96 ? -6.072 -5.886 -1.455 1.00 98.12 96 HIS A N 1
ATOM 758 C CA . HIS A 1 96 ? -6.681 -4.728 -0.804 1.00 98.12 96 HIS A CA 1
ATOM 759 C C . HIS A 1 96 ? -7.049 -5.005 0.652 1.00 98.12 96 HIS A C 1
ATOM 761 O O . HIS A 1 96 ? -6.748 -4.211 1.537 1.00 98.12 96 HIS A O 1
ATOM 767 N N . VAL A 1 97 ? -7.719 -6.133 0.894 1.00 97.94 97 VAL A N 1
ATOM 768 C CA . VAL A 1 97 ? -8.201 -6.505 2.228 1.00 97.94 97 VAL A CA 1
ATOM 769 C C . VAL A 1 97 ? -7.053 -6.747 3.202 1.00 97.94 97 VAL A C 1
ATOM 771 O O . VAL A 1 97 ? -7.164 -6.367 4.363 1.00 97.94 97 VAL A O 1
ATOM 774 N N . ASP A 1 98 ? -5.948 -7.317 2.726 1.00 98.50 98 ASP A N 1
ATOM 775 C CA . ASP A 1 98 ? -4.780 -7.617 3.552 1.00 98.50 98 ASP A CA 1
ATOM 776 C C . ASP A 1 98 ? -4.015 -6.329 3.868 1.00 98.50 98 ASP A C 1
ATOM 778 O O . ASP A 1 98 ? -3.761 -6.043 5.036 1.00 98.50 98 ASP A O 1
ATOM 782 N N . LEU A 1 99 ? -3.795 -5.473 2.863 1.00 98.56 99 LEU A N 1
ATOM 783 C CA . LEU A 1 99 ? -3.191 -4.153 3.048 1.00 98.56 99 LEU A CA 1
ATOM 784 C C . LEU A 1 99 ? -4.015 -3.267 3.998 1.00 98.56 99 LEU A C 1
ATOM 786 O O . LEU A 1 99 ? -3.458 -2.605 4.870 1.00 98.56 99 LEU A O 1
ATOM 790 N N . LYS A 1 100 ? -5.349 -3.279 3.875 1.00 98.31 100 LYS A N 1
ATOM 791 C CA . LYS A 1 100 ? -6.247 -2.540 4.773 1.00 98.31 100 LYS A CA 1
ATOM 792 C C . LYS A 1 100 ? -6.156 -3.041 6.217 1.00 98.31 100 LYS A C 1
ATOM 794 O O . LYS A 1 100 ? -6.110 -2.219 7.130 1.00 98.31 100 LYS A O 1
ATOM 799 N N . ARG A 1 101 ? -6.153 -4.363 6.438 1.00 98.25 101 ARG A N 1
ATOM 800 C CA . ARG A 1 101 ? -6.022 -4.954 7.785 1.00 98.25 101 ARG A CA 1
ATOM 801 C C . ARG A 1 101 ? -4.670 -4.621 8.407 1.00 98.25 101 ARG A C 1
ATOM 803 O O . ARG A 1 101 ? -4.647 -4.118 9.524 1.00 98.25 101 ARG A O 1
ATOM 810 N N . TRP A 1 102 ? -3.587 -4.823 7.661 1.00 98.50 102 TRP A N 1
ATOM 811 C CA . TRP A 1 102 ? -2.234 -4.495 8.103 1.00 98.50 102 TRP A CA 1
ATOM 812 C C . TRP A 1 102 ? -2.108 -3.010 8.466 1.00 98.50 102 TRP A C 1
ATOM 814 O O . TRP A 1 102 ? -1.648 -2.673 9.552 1.00 98.50 102 TRP A O 1
ATOM 824 N N . MET A 1 103 ? -2.642 -2.105 7.637 1.00 97.94 103 MET A N 1
ATOM 825 C CA . MET A 1 103 ? -2.608 -0.671 7.935 1.00 97.94 103 MET A CA 1
ATOM 826 C C . MET A 1 103 ? -3.412 -0.305 9.190 1.00 97.94 103 MET A C 1
ATOM 828 O O . MET A 1 103 ? -2.943 0.499 9.988 1.00 97.94 103 MET A O 1
ATOM 832 N N . ARG A 1 104 ? -4.582 -0.922 9.420 1.00 95.56 104 ARG A N 1
ATOM 833 C CA . ARG A 1 104 ? -5.352 -0.715 10.665 1.00 95.56 104 ARG A CA 1
ATOM 834 C C . ARG A 1 104 ? -4.577 -1.119 11.915 1.00 95.56 104 ARG A C 1
ATOM 836 O O . ARG A 1 104 ? -4.794 -0.512 12.956 1.00 95.56 104 ARG A O 1
ATOM 843 N N . GLN A 1 105 ? -3.749 -2.153 11.816 1.00 96.19 105 GLN A N 1
ATOM 844 C CA . GLN A 1 105 ? -3.004 -2.706 12.941 1.00 96.19 105 GLN A CA 1
ATOM 845 C C . GLN A 1 105 ? -1.709 -1.931 13.211 1.00 96.19 105 GLN A C 1
ATOM 847 O O . GLN A 1 105 ? -1.445 -1.581 14.356 1.00 96.19 105 GLN A O 1
ATOM 852 N N . HIS A 1 106 ? -0.925 -1.639 12.171 1.00 96.88 106 HIS A N 1
ATOM 853 C CA . HIS A 1 106 ? 0.420 -1.069 12.313 1.00 96.88 106 HIS A CA 1
ATOM 854 C C . HIS A 1 106 ? 0.463 0.461 12.150 1.00 96.88 106 HIS A C 1
ATOM 856 O O . HIS A 1 106 ? 1.381 1.107 12.650 1.00 96.88 106 HIS A O 1
ATOM 862 N N . TYR A 1 107 ? -0.534 1.066 11.491 1.00 95.25 107 TYR A N 1
ATOM 863 C CA . TYR A 1 107 ? -0.621 2.517 11.265 1.00 95.25 107 TYR A CA 1
ATOM 864 C C . TYR A 1 107 ? -2.052 3.045 11.504 1.00 95.25 107 TYR A C 1
ATOM 866 O O . TYR A 1 107 ? -2.653 3.616 10.591 1.00 95.25 107 TYR A O 1
ATOM 874 N N . PRO A 1 108 ? -2.624 2.886 12.716 1.00 92.94 108 PRO A N 1
ATOM 875 C CA . PRO A 1 108 ? -4.039 3.179 12.994 1.00 92.94 108 PRO A CA 1
ATOM 876 C C . PRO A 1 108 ? -4.457 4.635 12.720 1.00 92.94 108 PRO A C 1
ATOM 878 O O . PRO A 1 108 ? -5.619 4.888 12.386 1.00 92.94 108 PRO A O 1
ATOM 881 N N . GLU A 1 109 ? -3.506 5.568 12.804 1.00 91.44 109 GLU A N 1
ATOM 882 C CA . GLU A 1 109 ? -3.696 6.998 12.526 1.00 91.44 109 GLU A CA 1
ATOM 883 C C . GLU A 1 109 ? -3.713 7.334 11.026 1.00 91.44 109 GLU A C 1
ATOM 885 O O . GLU A 1 109 ? -4.103 8.429 10.621 1.00 91.44 109 GLU A O 1
ATOM 890 N N . GLN A 1 110 ? -3.295 6.402 10.166 1.00 94.25 110 GLN A N 1
ATOM 891 C CA . GLN A 1 110 ? -3.201 6.621 8.728 1.00 94.25 110 GLN A CA 1
ATOM 892 C C . GLN A 1 110 ? -4.341 5.912 8.006 1.00 94.25 110 GLN A C 1
ATOM 894 O O . GLN A 1 110 ? -4.409 4.686 7.940 1.00 94.25 110 GLN A O 1
ATOM 899 N N . ARG A 1 111 ? -5.246 6.702 7.419 1.00 93.75 111 ARG A N 1
ATOM 900 C CA . ARG A 1 111 ? -6.415 6.181 6.698 1.00 93.75 111 ARG A CA 1
ATOM 901 C C . ARG A 1 111 ? -6.524 6.768 5.294 1.00 93.75 111 ARG A C 1
ATOM 903 O O . ARG A 1 111 ? -7.369 7.630 5.043 1.00 93.75 111 ARG A O 1
ATOM 910 N N . PRO A 1 112 ? -5.670 6.335 4.354 1.00 95.69 112 PRO A N 1
ATOM 911 C CA . PRO A 1 112 ? -5.717 6.820 2.986 1.00 95.69 112 PRO A CA 1
ATOM 912 C C . PRO A 1 112 ? -7.024 6.386 2.299 1.00 95.69 112 PRO A C 1
ATOM 914 O O . PRO A 1 112 ? -7.535 5.280 2.496 1.00 95.69 112 PRO A O 1
ATOM 917 N N . CYS A 1 113 ? -7.587 7.274 1.477 1.00 94.81 113 CYS A N 1
ATOM 918 C CA . CYS A 1 113 ? -8.937 7.125 0.917 1.00 94.81 113 CYS A CA 1
ATOM 919 C C . CYS A 1 113 ? -9.118 5.920 -0.019 1.00 94.81 113 CYS A C 1
ATOM 921 O O . CYS A 1 113 ? -10.252 5.517 -0.263 1.00 94.81 113 CYS A O 1
ATOM 923 N N . PHE A 1 114 ? -8.029 5.334 -0.524 1.00 96.81 114 PHE A N 1
ATOM 924 C CA . PHE A 1 114 ? -8.092 4.143 -1.372 1.00 96.81 114 PHE A CA 1
ATOM 925 C C . PHE A 1 114 ? -8.332 2.837 -0.601 1.00 96.81 114 PHE A C 1
ATOM 927 O O . PHE A 1 114 ? -8.747 1.854 -1.211 1.00 96.81 114 PHE A O 1
ATOM 934 N N . LEU A 1 115 ? -8.081 2.819 0.714 1.00 97.31 115 LEU A N 1
ATOM 935 C CA . LEU A 1 115 ? -8.332 1.668 1.595 1.00 97.31 115 LEU A CA 1
ATOM 936 C C . LEU A 1 115 ? -9.534 1.904 2.513 1.00 97.31 115 LEU A C 1
ATOM 938 O O . LEU A 1 115 ? -10.267 0.972 2.851 1.00 97.31 115 LEU A O 1
ATOM 942 N N . PHE A 1 116 ? -9.747 3.155 2.921 1.00 95.94 116 PHE A N 1
ATOM 943 C CA . PHE A 1 116 ? -10.732 3.511 3.935 1.00 95.94 116 PHE A CA 1
ATOM 944 C C . PHE A 1 116 ? -11.839 4.386 3.362 1.00 95.94 116 PHE A C 1
ATOM 946 O O . PHE A 1 116 ? -11.597 5.438 2.760 1.00 95.94 116 PHE A O 1
ATOM 953 N N . SER A 1 117 ? -13.077 3.964 3.616 1.00 92.94 117 SER A N 1
ATOM 954 C CA . SER A 1 117 ? -14.267 4.754 3.320 1.00 92.94 117 SER A CA 1
ATOM 955 C C . SER A 1 117 ? -14.239 6.090 4.065 1.00 92.94 117 SER A C 1
ATOM 957 O O . SER A 1 117 ? -13.503 6.282 5.035 1.00 92.94 117 SER A O 1
ATOM 959 N N . ARG A 1 118 ? -15.066 7.047 3.630 1.00 90.88 118 ARG A N 1
ATOM 960 C CA . ARG A 1 118 ? -15.187 8.340 4.322 1.00 90.88 118 ARG A CA 1
ATOM 961 C C . ARG A 1 118 ? -15.528 8.157 5.804 1.00 90.88 118 ARG A C 1
ATOM 963 O O . ARG A 1 118 ? -14.903 8.813 6.627 1.00 90.88 118 ARG A O 1
ATOM 970 N N . SER A 1 119 ? -16.454 7.251 6.122 1.00 89.19 119 SER A N 1
ATOM 971 C CA . SER A 1 119 ? -16.875 6.954 7.495 1.00 89.19 119 SER A CA 1
ATOM 972 C C . SER A 1 119 ? -15.724 6.417 8.349 1.00 89.19 119 SER A C 1
ATOM 974 O O . SER A 1 119 ? -15.519 6.881 9.463 1.00 89.19 119 SER A O 1
ATOM 976 N N . GLU A 1 120 ? -14.909 5.509 7.805 1.00 90.94 120 GLU A N 1
ATOM 977 C CA . GLU A 1 120 ? -13.723 4.992 8.505 1.00 90.94 120 GLU A CA 1
ATOM 978 C C . GLU A 1 120 ? -12.649 6.067 8.716 1.00 90.94 120 GLU A C 1
ATOM 980 O O . GLU A 1 120 ? -11.923 6.023 9.703 1.00 90.94 120 GLU A O 1
ATOM 985 N N . ARG A 1 121 ? -12.539 7.044 7.807 1.00 89.69 121 ARG A N 1
ATOM 986 C CA . ARG A 1 121 ? -11.567 8.142 7.924 1.00 89.69 121 ARG A CA 1
ATOM 987 C C . ARG A 1 121 ? -11.934 9.156 9.002 1.00 89.69 121 ARG A C 1
ATOM 989 O O . ARG A 1 121 ? -11.033 9.662 9.657 1.00 89.69 121 ARG A O 1
ATOM 996 N N . ILE A 1 122 ? -13.224 9.447 9.179 1.00 86.06 122 ILE A N 1
ATOM 997 C CA . ILE A 1 122 ? -13.704 10.416 10.181 1.00 86.06 122 ILE A CA 1
ATOM 998 C C . ILE A 1 122 ? -13.890 9.802 11.573 1.00 86.06 122 ILE A C 1
ATOM 1000 O O . ILE A 1 122 ? -13.850 10.530 12.562 1.00 86.06 122 ILE A O 1
ATOM 1004 N N . ALA A 1 123 ? -14.094 8.484 11.664 1.00 76.31 123 ALA A N 1
ATOM 1005 C CA . ALA A 1 123 ? -14.231 7.794 12.941 1.00 76.31 123 ALA A CA 1
ATOM 1006 C C . ALA A 1 123 ? -12.930 7.930 13.745 1.00 76.31 123 ALA A C 1
ATOM 1008 O O . ALA A 1 123 ? -11.883 7.477 13.293 1.00 76.31 123 ALA A O 1
ATOM 1009 N N . HIS A 1 124 ? -12.953 8.552 14.924 1.00 59.31 124 HIS A N 1
ATOM 1010 C CA . HIS A 1 124 ? -11.755 8.604 15.765 1.00 59.31 124 HIS A CA 1
ATOM 1011 C C . HIS A 1 124 ? -11.323 7.175 16.146 1.00 59.31 124 HIS A C 1
ATOM 1013 O O . HIS A 1 124 ? -12.188 6.384 16.522 1.00 59.31 124 HIS A O 1
ATOM 1019 N N . PRO A 1 125 ? -10.019 6.826 16.077 1.00 61.28 125 PRO A N 1
ATOM 1020 C CA . PRO A 1 125 ? -9.518 5.501 16.467 1.00 61.28 125 PRO A CA 1
ATOM 1021 C C . PRO A 1 125 ? -9.924 5.064 17.884 1.00 61.28 125 PRO A C 1
ATOM 1023 O O . PRO A 1 125 ? -9.886 3.876 18.181 1.00 61.28 125 PRO A O 1
ATOM 1026 N N . PHE A 1 126 ? -10.312 6.019 18.734 1.00 59.00 126 PHE A N 1
ATOM 1027 C CA . PHE A 1 126 ? -10.447 5.848 20.176 1.00 59.00 126 PHE A CA 1
ATOM 1028 C C . PHE A 1 126 ? -11.879 5.872 20.726 1.00 59.00 126 PHE A C 1
ATOM 1030 O O . PHE A 1 126 ? -12.055 5.655 21.920 1.00 59.00 126 PHE A O 1
ATOM 1037 N N . ILE A 1 127 ? -12.909 6.130 19.911 1.00 60.53 127 ILE A N 1
ATOM 1038 C CA . ILE A 1 127 ? -14.293 6.027 20.405 1.00 60.53 127 ILE A CA 1
ATOM 1039 C C . ILE A 1 127 ? -14.695 4.558 20.301 1.00 60.53 127 ILE A C 1
ATOM 1041 O O . ILE A 1 127 ? -15.265 4.126 19.297 1.00 60.53 127 ILE A O 1
ATOM 1045 N N . SER A 1 128 ? -14.322 3.771 21.310 1.00 63.41 128 SER A N 1
ATOM 1046 C CA . SER A 1 128 ? -14.788 2.394 21.416 1.00 63.41 128 SER A CA 1
ATOM 1047 C C . SER A 1 128 ? -16.261 2.373 21.832 1.00 63.41 128 SER A C 1
ATOM 1049 O O . SER A 1 128 ? -16.797 3.356 22.358 1.00 63.41 128 SER A O 1
ATOM 1051 N N . VAL A 1 129 ? -16.940 1.249 21.592 1.00 67.06 129 VAL A N 1
ATOM 1052 C CA . VAL A 1 129 ? -18.310 1.051 22.090 1.00 67.06 129 VAL A CA 1
ATOM 1053 C C . VAL A 1 129 ? -18.326 1.149 23.614 1.00 67.06 129 VAL A C 1
ATOM 1055 O O . VAL A 1 129 ? -19.252 1.745 24.158 1.00 67.06 129 VAL A O 1
ATOM 1058 N N . GLU A 1 130 ? -17.282 0.663 24.295 1.00 66.25 130 GLU A N 1
ATOM 1059 C CA . GLU A 1 130 ? -17.145 0.826 25.743 1.00 66.25 130 GLU A CA 1
ATOM 1060 C C . GLU A 1 130 ? -17.032 2.302 26.144 1.00 66.25 130 GLU A C 1
ATOM 1062 O O . GLU A 1 130 ? -17.687 2.715 27.096 1.00 66.25 130 GLU A O 1
ATOM 1067 N N . THR A 1 131 ? -16.280 3.129 25.404 1.00 69.62 131 THR A N 1
ATOM 1068 C CA . THR A 1 131 ? -16.222 4.582 25.656 1.00 69.62 131 THR A CA 1
ATOM 1069 C C . THR A 1 131 ? -17.592 5.234 25.468 1.00 69.62 131 THR A C 1
ATOM 1071 O O . THR A 1 131 ? -18.015 6.043 26.292 1.00 69.62 131 THR A O 1
ATOM 1074 N N . GLY A 1 132 ? -18.318 4.851 24.413 1.00 68.44 132 GLY A N 1
ATOM 1075 C CA . GLY A 1 132 ? -19.676 5.337 24.164 1.00 68.44 132 GLY A CA 1
ATOM 1076 C C . GLY A 1 132 ? -20.670 4.927 25.257 1.00 68.44 132 GLY A C 1
ATOM 1077 O O . GLY A 1 132 ? -21.491 5.740 25.674 1.00 68.44 132 GLY A O 1
ATOM 1078 N N . GLN A 1 133 ? -20.578 3.693 25.757 1.00 73.12 133 GLN A N 1
ATOM 1079 C CA . GLN A 1 133 ? -21.408 3.198 26.859 1.00 73.12 133 GLN A CA 1
ATOM 1080 C C . GLN A 1 133 ? -21.060 3.878 28.188 1.00 73.12 133 GLN A C 1
ATOM 1082 O O . GLN A 1 133 ? -21.970 4.280 28.909 1.00 73.12 133 GLN A O 1
ATOM 1087 N N . ALA A 1 134 ? -19.773 4.068 28.487 1.00 73.31 134 ALA A N 1
ATOM 1088 C CA . ALA A 1 134 ? -19.317 4.756 29.694 1.00 73.31 134 ALA A CA 1
ATOM 1089 C C . ALA A 1 134 ? -19.837 6.203 29.755 1.00 73.31 134 ALA A C 1
ATOM 1091 O O . ALA A 1 134 ? -20.398 6.610 30.771 1.00 73.31 134 ALA A O 1
ATOM 1092 N N . MET A 1 135 ? -19.759 6.943 28.643 1.00 75.88 135 MET A N 1
ATOM 1093 C CA . MET A 1 135 ? -20.326 8.294 28.543 1.00 75.88 135 MET A CA 1
ATOM 1094 C C . MET A 1 135 ? -21.853 8.318 28.723 1.00 75.88 135 MET A C 1
ATOM 1096 O O . MET A 1 135 ? -22.398 9.265 29.291 1.00 75.88 135 MET A O 1
ATOM 1100 N N . LEU A 1 136 ? -22.566 7.294 28.240 1.00 77.25 136 LEU A N 1
ATOM 1101 C CA . LEU A 1 136 ? -24.022 7.208 28.385 1.00 77.25 136 LEU A CA 1
ATOM 1102 C C . LEU A 1 136 ? -24.435 6.974 29.846 1.00 77.25 136 LEU A C 1
ATOM 1104 O O . LEU A 1 136 ? -25.403 7.571 30.311 1.00 77.25 136 LEU A O 1
ATOM 1108 N N . VAL A 1 137 ? -23.691 6.124 30.560 1.00 77.31 137 VAL A N 1
ATOM 1109 C CA . VAL A 1 137 ? -23.905 5.844 31.988 1.00 77.31 137 VAL A CA 1
ATOM 1110 C C . VAL A 1 137 ? -23.647 7.093 32.830 1.00 77.31 137 VAL A C 1
ATOM 1112 O O . VAL A 1 137 ? -24.468 7.423 33.680 1.00 77.31 137 VAL A O 1
ATOM 1115 N N . GLU A 1 138 ? -22.569 7.830 32.557 1.00 69.81 138 GLU A N 1
ATOM 1116 C CA . GLU A 1 138 ? -22.235 9.068 33.276 1.00 69.81 138 GLU A CA 1
ATOM 1117 C C . GLU A 1 138 ? -23.320 10.148 33.107 1.00 69.81 138 GLU A C 1
ATOM 1119 O O . GLU A 1 138 ? -23.668 10.841 34.059 1.00 69.81 138 GLU A O 1
ATOM 1124 N N . ARG A 1 139 ? -23.938 10.234 31.920 1.00 69.12 139 ARG A N 1
ATOM 1125 C CA . ARG A 1 139 ? -25.031 11.182 31.647 1.00 69.12 139 ARG A CA 1
ATOM 1126 C C . ARG A 1 139 ? -26.359 10.823 32.324 1.00 69.12 139 ARG A C 1
ATOM 1128 O O . ARG A 1 139 ? -27.191 11.704 32.495 1.00 69.12 139 ARG A O 1
ATOM 1135 N N . LEU A 1 140 ? -26.585 9.548 32.637 1.00 73.00 140 LEU A N 1
ATOM 1136 C CA . LEU A 1 140 ? -27.790 9.066 33.327 1.00 73.00 140 LEU A CA 1
ATOM 1137 C C . LEU A 1 140 ? -27.635 9.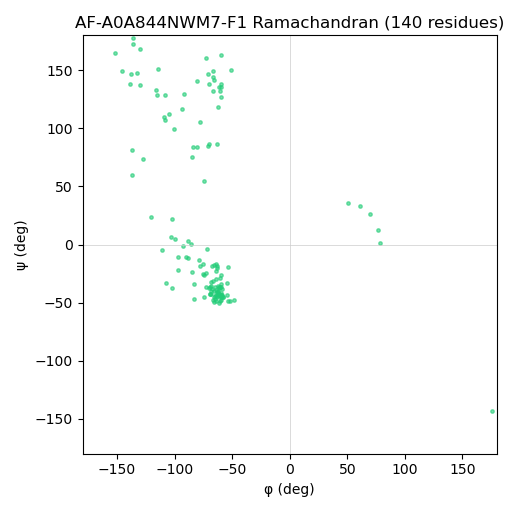065 34.858 1.00 73.00 140 LEU A C 1
ATOM 1139 O O . LEU A 1 140 ? -28.618 8.855 35.564 1.00 73.00 140 LEU A O 1
ATOM 1143 N N . ALA A 1 141 ? -26.412 9.264 35.359 1.00 70.12 141 ALA A N 1
ATOM 1144 C CA . ALA A 1 141 ? -26.083 9.318 36.782 1.00 70.12 141 ALA A CA 1
ATOM 1145 C C . ALA A 1 141 ? -26.102 10.747 37.376 1.00 70.12 141 ALA A C 1
ATOM 1147 O O . ALA A 1 141 ? -25.864 10.899 38.575 1.00 70.12 141 ALA A O 1
ATOM 1148 N N . LEU A 1 142 ? -26.383 11.767 36.554 1.00 54.06 142 LEU A N 1
ATOM 1149 C CA . LEU A 1 142 ? -26.573 13.181 36.915 1.00 54.06 142 LEU A CA 1
ATOM 1150 C C . LEU A 1 142 ? -28.041 13.582 36.731 1.00 54.06 142 LEU A C 1
ATOM 1152 O O . LEU A 1 142 ? -28.521 14.396 37.549 1.00 54.06 142 LEU A O 1
#

Mean predicted aligned error: 8.28 Å

Organism: Pseudomonas aeruginosa (NCBI:txid287)

Sequence (142 aa):
MHENKNDAPTSKVFYRPIEASIRWAGLLRYEQVILASISSPRRLPQSLDCPRCDELRLCTERIFDGILNGELPFGRNGITTRDSALIDSPDLTVRHVDLKRWMRQHYPEQRPCFLFSRSERIAHPFISVETGQAMLVERLAL

Solvent-accessible surface area (backbone atoms only — not comparable to full-atom values): 8498 Å² total; per-residue (Å²): 141,82,84,80,75,80,80,68,70,77,55,62,74,41,32,38,62,54,61,46,12,32,49,61,56,68,38,61,93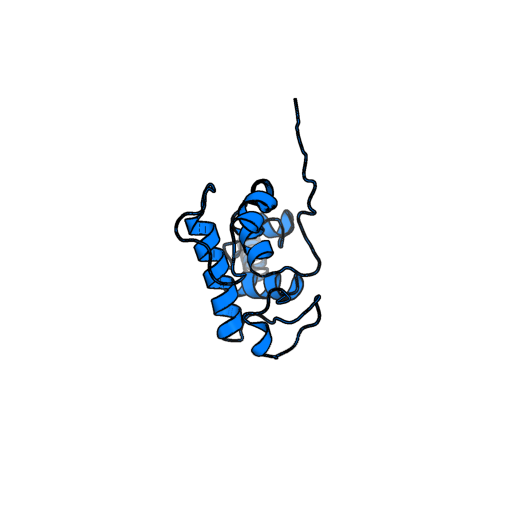,44,45,69,62,55,61,71,66,42,93,44,79,83,53,76,57,93,83,61,100,54,86,64,52,68,50,33,48,54,42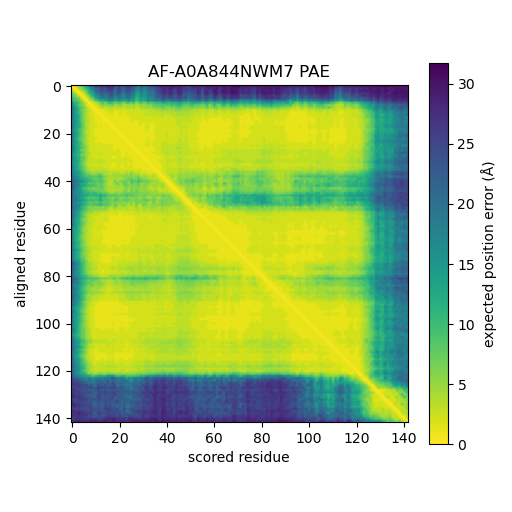,35,52,51,54,51,48,31,42,76,72,68,68,34,67,31,28,46,88,59,45,76,52,87,62,72,80,38,76,84,37,83,60,28,18,31,31,38,71,47,53,40,52,41,34,55,72,78,35,64,91,59,58,42,72,55,74,29,53,73,67,64,54,69,49,62,93,74,72,41,72,66,53,54,49,52,55,51,52,58,65,73,74,112

Radius of gyration: 18.43 Å; Cα contacts (8 Å, |Δi|>4): 155; chains: 1; bounding box: 45×40×60 Å

pLDDT: mean 86.68, std 13.81, range [38.06, 98.56]

Foldseek 3Di:
DDPPPPPDPLADQKDQLLRVLCLLQVNPVCSVQQVVQDPFSQDGDPDRPGPPVVSSNVSSVVQLVCLVVVNFFKDFPNDTDNDPVCSRPSRIMGGLVRVLVSCCVPPVLRDRCRNDPPVSNPDDSPCDVVVVVVVVVVVVVD